Protein AF-A0A3M1N1M3-F1 (afdb_monomer_lite)

Secondary structure (DSSP, 8-state):
-EEEEEEESTTTT-GGGEEEEEEESSHHHHHHHHHHHHHHHHHHT--SSHHHHHHHHHHH-EEEEEEETTEEEEEHHHHHT-

Sequence (82 aa):
MYSVFVCDLFHASQPDHEIEVPGFPTREVAIAYARRRLRASIEENRAATPEETREKWRIFGEDCRVVGPEGVVYLASAEAQR

Radius of gyration: 12.77 Å; chains: 1; bounding box: 30×21×34 Å

Structure (mmCIF, N/CA/C/O backbone):
data_AF-A0A3M1N1M3-F1
#
_entry.id   AF-A0A3M1N1M3-F1
#
loop_
_atom_site.group_PDB
_atom_site.id
_atom_site.type_symbol
_atom_site.label_atom_id
_atom_site.label_alt_id
_atom_site.label_comp_id
_atom_site.label_asym_id
_atom_site.label_entity_id
_atom_site.label_seq_id
_atom_site.pdbx_PDB_ins_code
_atom_site.Cartn_x
_atom_site.Cartn_y
_atom_site.Cartn_z
_atom_site.occupancy
_atom_site.B_iso_or_equiv
_atom_site.auth_seq_id
_atom_site.auth_comp_id
_atom_site.auth_asym_id
_atom_site.auth_atom_id
_atom_site.pdbx_PDB_model_num
ATOM 1 N N . MET A 1 1 ? -9.621 -2.551 16.284 1.00 91.25 1 MET A N 1
ATOM 2 C CA . MET A 1 1 ? -9.513 -3.264 14.994 1.00 91.25 1 MET A CA 1
ATOM 3 C C . MET A 1 1 ? -8.886 -2.307 14.003 1.00 91.25 1 MET A C 1
ATOM 5 O O . MET A 1 1 ? -9.091 -1.108 14.158 1.00 91.25 1 MET A O 1
ATOM 9 N N . TYR A 1 2 ? -8.105 -2.818 13.062 1.00 97.88 2 TYR A N 1
ATOM 10 C CA . TYR A 1 2 ? -7.427 -2.017 12.049 1.00 97.88 2 TYR A CA 1
ATOM 11 C C . TYR A 1 2 ? -7.973 -2.359 10.659 1.00 97.88 2 TYR A C 1
ATOM 13 O O . TYR A 1 2 ? -8.370 -3.501 10.409 1.00 97.88 2 TYR A O 1
ATOM 21 N N . SER A 1 3 ? -7.945 -1.374 9.769 1.00 98.06 3 SER A N 1
ATOM 22 C CA . SER A 1 3 ? -8.247 -1.519 8.345 1.00 98.06 3 SER A CA 1
ATOM 23 C C . SER A 1 3 ? -7.063 -1.016 7.524 1.00 98.06 3 SER A C 1
ATOM 25 O O . SER A 1 3 ? -6.319 -0.129 7.957 1.00 98.06 3 SER A O 1
ATOM 27 N N . VAL A 1 4 ? -6.882 -1.577 6.334 1.00 97.81 4 VAL A N 1
ATOM 28 C CA . VAL A 1 4 ? -5.936 -1.071 5.337 1.00 97.81 4 VAL A CA 1
ATOM 29 C C . VAL A 1 4 ? -6.729 -0.480 4.190 1.00 97.81 4 VAL A C 1
ATOM 31 O O . VAL A 1 4 ? -7.540 -1.175 3.594 1.00 97.81 4 VAL A O 1
ATOM 34 N N . PHE A 1 5 ? -6.475 0.780 3.869 1.00 95.81 5 PHE A N 1
ATOM 35 C CA . PHE A 1 5 ? -7.004 1.412 2.668 1.00 95.81 5 PHE A CA 1
ATOM 36 C C . PHE A 1 5 ? -5.937 1.330 1.584 1.00 95.81 5 PHE A C 1
ATOM 38 O O . PHE A 1 5 ? -4.802 1.764 1.804 1.00 95.81 5 PHE A O 1
ATOM 45 N N . VAL A 1 6 ? -6.297 0.731 0.453 1.00 95.25 6 VAL A N 1
ATOM 46 C CA . VAL A 1 6 ? -5.477 0.677 -0.758 1.00 95.25 6 VAL A CA 1
ATOM 47 C C . VAL A 1 6 ? -5.948 1.800 -1.673 1.00 95.25 6 VAL A C 1
ATOM 49 O O . VAL A 1 6 ? -7.116 1.828 -2.052 1.00 95.25 6 VAL A O 1
ATOM 52 N N . CYS A 1 7 ? -5.053 2.730 -1.986 1.00 92.19 7 CYS A N 1
ATOM 53 C CA . CYS A 1 7 ? -5.349 3.912 -2.786 1.00 92.19 7 CYS A CA 1
ATOM 54 C C . CYS A 1 7 ? -4.652 3.784 -4.141 1.00 92.19 7 CYS A C 1
ATOM 56 O O . CYS A 1 7 ? -3.427 3.645 -4.184 1.00 92.19 7 CYS A O 1
ATOM 58 N N . ASP A 1 8 ? -5.417 3.873 -5.227 1.00 89.56 8 ASP A N 1
ATOM 59 C CA . ASP A 1 8 ? -4.868 4.041 -6.573 1.00 89.56 8 ASP A CA 1
ATOM 60 C C . ASP A 1 8 ? -4.201 5.421 -6.687 1.00 89.56 8 ASP A C 1
ATOM 62 O O . ASP A 1 8 ? -4.831 6.451 -6.430 1.00 89.56 8 ASP A O 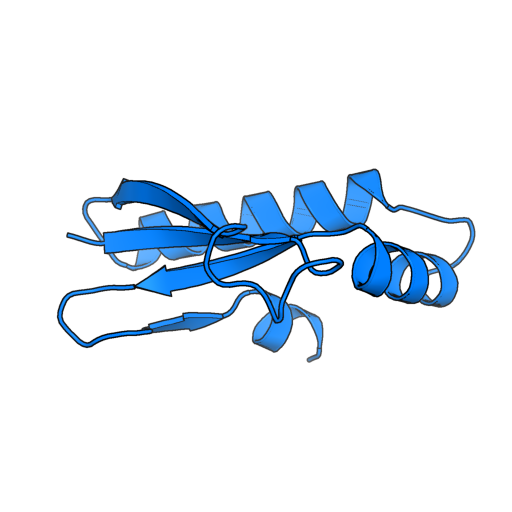1
ATOM 66 N N . LEU A 1 9 ? -2.920 5.452 -7.064 1.00 87.19 9 LEU A N 1
ATOM 67 C CA . LEU A 1 9 ? -2.171 6.699 -7.198 1.00 87.19 9 LEU A CA 1
ATOM 68 C C . LEU A 1 9 ? -2.617 7.533 -8.403 1.00 87.19 9 LEU A C 1
ATOM 70 O O . LEU A 1 9 ? -2.514 8.760 -8.350 1.00 87.19 9 LEU A O 1
ATOM 74 N N . PHE A 1 10 ? -3.182 6.910 -9.441 1.00 84.25 10 PHE A N 1
ATOM 75 C CA . PHE A 1 10 ? -3.746 7.624 -10.587 1.00 84.25 10 PHE A CA 1
ATOM 76 C C . PHE A 1 10 ? -4.960 8.469 -10.181 1.00 84.25 10 PHE A C 1
ATOM 78 O O . PHE A 1 10 ? -5.139 9.598 -10.642 1.00 84.25 10 PHE A O 1
ATOM 85 N N . HIS A 1 11 ? -5.778 7.929 -9.277 1.00 81.44 11 HIS A N 1
ATOM 86 C CA . HIS A 1 11 ? -7.005 8.549 -8.785 1.00 81.44 11 HIS A CA 1
ATOM 87 C C . HIS A 1 11 ? -6.869 9.052 -7.341 1.00 81.44 11 HIS A C 1
ATOM 89 O O . HIS A 1 11 ? -7.876 9.229 -6.667 1.00 81.44 11 HIS A O 1
ATOM 95 N N . ALA A 1 12 ? -5.653 9.334 -6.855 1.00 72.31 12 ALA A N 1
ATOM 96 C CA . ALA A 1 12 ? -5.401 9.648 -5.441 1.00 72.31 12 ALA A CA 1
ATOM 97 C C . ALA A 1 12 ? -6.184 10.859 -4.892 1.00 72.31 12 ALA A C 1
ATOM 99 O O . ALA A 1 12 ? -6.351 10.997 -3.682 1.00 72.31 12 ALA A O 1
ATOM 100 N N . SER A 1 13 ? -6.653 11.759 -5.761 1.00 72.88 13 SER A N 1
ATOM 101 C CA . SER A 1 13 ? -7.505 12.896 -5.390 1.00 72.88 13 SER A CA 1
ATOM 102 C C . SER A 1 13 ? -8.996 12.551 -5.281 1.00 72.88 13 SER A C 1
ATOM 104 O O . SER A 1 13 ? -9.787 13.413 -4.895 1.00 72.88 13 SER A O 1
ATOM 106 N N . GLN A 1 14 ? -9.389 11.322 -5.621 1.00 76.44 14 GLN A N 1
ATOM 107 C CA . GLN A 1 14 ? -10.770 10.854 -5.660 1.00 76.44 14 GLN A CA 1
ATOM 108 C C . GLN A 1 14 ? -11.006 9.833 -4.534 1.00 76.44 14 GLN A C 1
ATOM 110 O O . GLN A 1 14 ? -10.53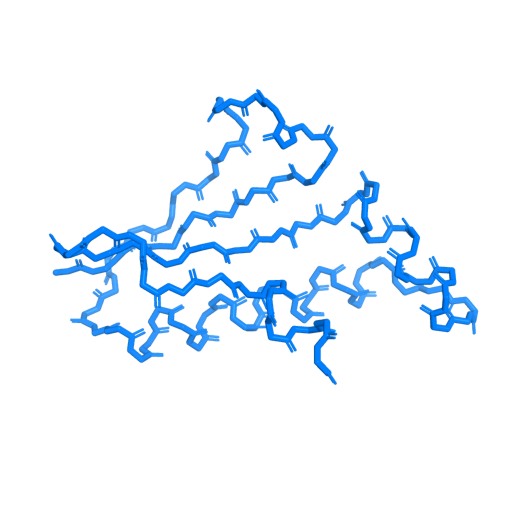8 8.698 -4.625 1.00 76.44 14 GLN A O 1
ATOM 115 N N . PRO A 1 15 ? -11.739 10.202 -3.470 1.00 68.75 15 PRO A N 1
ATOM 116 C CA . PRO A 1 15 ? -11.934 9.337 -2.303 1.00 68.75 15 PRO A CA 1
ATOM 117 C C . PRO A 1 15 ? -12.715 8.049 -2.612 1.00 68.75 15 PRO A C 1
ATOM 119 O O . PRO A 1 15 ? -12.573 7.067 -1.890 1.00 68.75 15 PRO A O 1
ATOM 122 N 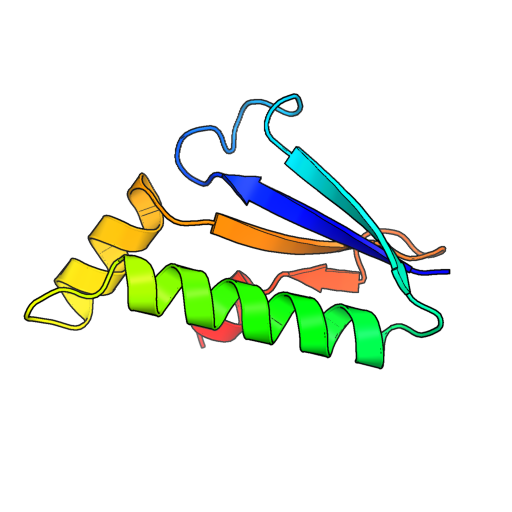N . ASP A 1 16 ? -13.490 8.022 -3.701 1.00 73.94 16 ASP A N 1
ATOM 123 C CA . ASP A 1 16 ? -14.267 6.849 -4.129 1.00 73.94 16 ASP A CA 1
ATOM 124 C C . ASP A 1 16 ? -13.399 5.729 -4.740 1.00 73.94 16 ASP A C 1
ATOM 126 O O . ASP A 1 16 ? -13.892 4.635 -5.008 1.00 73.94 16 ASP A O 1
ATOM 130 N N . HIS A 1 17 ? -12.105 5.987 -4.954 1.00 77.25 17 HIS A N 1
ATOM 131 C CA . HIS A 1 17 ? -11.147 5.036 -5.526 1.00 77.25 17 HIS A CA 1
ATOM 132 C C . HIS A 1 17 ? -10.263 4.353 -4.469 1.00 77.25 17 HIS A C 1
ATOM 134 O O . HIS A 1 17 ? -9.234 3.759 -4.798 1.00 77.25 17 HIS A O 1
ATOM 140 N N . GLU A 1 18 ? -10.658 4.413 -3.195 1.00 87.94 18 GLU A N 1
ATOM 141 C CA . GLU A 1 18 ? -10.020 3.651 -2.123 1.00 87.94 18 GLU A CA 1
ATOM 142 C C . GLU A 1 18 ? -10.722 2.306 -1.904 1.00 87.94 18 GLU A C 1
ATOM 144 O O . GLU A 1 18 ? -11.945 2.224 -1.791 1.00 87.94 18 GLU A O 1
ATOM 149 N N . ILE A 1 19 ? -9.936 1.239 -1.774 1.00 93.06 19 ILE A N 1
ATOM 150 C CA . ILE A 1 19 ? -10.437 -0.077 -1.373 1.00 93.06 19 ILE A CA 1
ATOM 151 C C . ILE A 1 19 ? -10.109 -0.285 0.101 1.00 93.06 19 ILE A C 1
ATOM 153 O O . ILE A 1 19 ? -8.938 -0.378 0.478 1.00 93.06 19 ILE A O 1
ATOM 157 N N . GLU A 1 20 ? -11.138 -0.401 0.939 1.00 95.50 20 GLU A N 1
ATOM 158 C CA . GLU A 1 20 ? -10.966 -0.809 2.331 1.00 95.50 20 GLU A CA 1
ATOM 159 C C . GLU A 1 20 ? -10.806 -2.333 2.438 1.00 95.50 20 GLU A C 1
ATOM 161 O O . GLU A 1 20 ? -11.629 -3.114 1.959 1.00 95.50 20 GLU A O 1
ATOM 166 N N . VAL A 1 21 ? -9.760 -2.754 3.142 1.00 97.25 21 VAL A N 1
ATOM 167 C CA . VAL A 1 21 ? -9.539 -4.126 3.595 1.00 97.25 21 VAL A CA 1
ATOM 168 C C . VAL A 1 21 ? -9.654 -4.128 5.124 1.00 97.25 21 VAL A C 1
ATOM 170 O O . VAL A 1 21 ? -8.702 -3.743 5.810 1.00 97.25 21 VAL A O 1
ATOM 173 N N . PRO A 1 22 ? -10.814 -4.500 5.689 1.00 97.19 22 PRO A N 1
ATOM 174 C CA . PRO A 1 22 ? -11.026 -4.481 7.132 1.00 97.19 22 PRO A CA 1
ATOM 175 C C . PRO A 1 22 ? -10.567 -5.783 7.807 1.00 97.19 22 PRO A C 1
ATOM 177 O O . PRO A 1 22 ? -10.171 -6.752 7.159 1.00 97.19 22 PRO A O 1
ATOM 180 N N . GLY A 1 23 ? -10.680 -5.831 9.138 1.00 96.44 23 GLY A N 1
ATOM 181 C CA . GLY A 1 23 ? -10.602 -7.082 9.903 1.00 96.44 23 GLY A CA 1
ATOM 182 C C . GLY A 1 23 ? -9.228 -7.426 10.477 1.00 96.44 23 GLY A C 1
ATOM 183 O O . GLY A 1 23 ? -9.035 -8.538 10.970 1.00 96.44 23 GLY A O 1
ATOM 184 N N . PHE A 1 24 ? -8.271 -6.497 10.470 1.00 97.88 24 PHE A N 1
ATOM 185 C CA . PHE A 1 24 ? -6.953 -6.763 11.039 1.00 97.88 24 PHE A CA 1
ATOM 186 C C . PHE A 1 24 ? -6.984 -6.672 12.578 1.00 97.88 24 PHE A C 1
ATOM 188 O O . PHE A 1 24 ? -7.420 -5.653 13.136 1.00 97.88 24 PHE A O 1
ATOM 195 N N . PRO A 1 25 ? -6.512 -7.713 13.294 1.00 96.88 25 PRO A N 1
ATOM 196 C CA . PRO A 1 25 ? -6.612 -7.774 14.752 1.00 96.88 25 PRO A CA 1
ATOM 197 C C . PRO A 1 25 ? -5.635 -6.826 15.455 1.00 96.88 25 PRO A C 1
ATOM 199 O O . PRO A 1 25 ? -5.958 -6.305 16.520 1.00 96.88 25 PRO A O 1
ATOM 202 N N . THR A 1 26 ? -4.465 -6.567 14.861 1.00 97.50 26 THR A N 1
ATOM 203 C CA . THR A 1 26 ? -3.443 -5.670 15.419 1.00 97.50 26 THR A CA 1
ATOM 204 C C . THR A 1 26 ? -2.855 -4.751 14.352 1.00 97.50 26 THR A C 1
ATOM 206 O O . THR A 1 26 ? -2.953 -5.019 13.148 1.00 97.50 26 THR A O 1
ATOM 209 N N . ARG A 1 27 ? -2.206 -3.675 14.813 1.00 97.50 27 ARG A N 1
ATOM 210 C CA . ARG A 1 27 ? -1.507 -2.702 13.970 1.00 97.50 27 ARG A CA 1
ATOM 211 C C . ARG A 1 27 ? -0.427 -3.374 13.126 1.00 97.50 27 ARG A C 1
ATOM 213 O O . ARG A 1 27 ? -0.296 -3.086 11.943 1.00 97.50 27 ARG A O 1
ATOM 220 N N . GLU A 1 28 ? 0.337 -4.280 13.722 1.00 97.75 28 GLU A N 1
ATOM 221 C CA . GLU A 1 28 ? 1.495 -4.929 13.104 1.00 97.75 28 GLU A CA 1
ATOM 222 C C . GLU A 1 28 ? 1.076 -5.813 11.929 1.00 97.75 28 GLU A C 1
ATOM 224 O O . GLU A 1 28 ? 1.728 -5.793 10.885 1.00 97.75 28 GLU A O 1
ATOM 229 N N . VAL A 1 29 ? -0.038 -6.543 12.066 1.00 98.00 29 VAL A N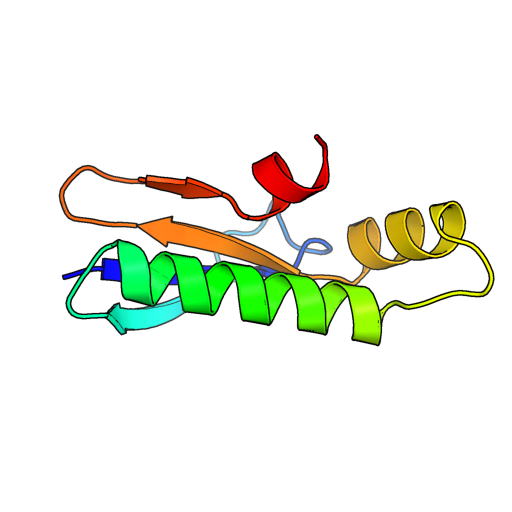 1
ATOM 230 C CA . VAL A 1 29 ? -0.571 -7.387 10.986 1.00 98.00 29 VAL A CA 1
ATOM 231 C C . VAL A 1 29 ? -1.055 -6.522 9.819 1.00 98.00 29 VAL A C 1
ATOM 233 O O . VAL A 1 29 ? -0.741 -6.820 8.666 1.00 98.00 29 VAL A O 1
ATOM 236 N N . ALA A 1 30 ? -1.748 -5.416 10.107 1.00 98.12 30 ALA A N 1
ATOM 237 C CA . ALA A 1 30 ? -2.187 -4.470 9.083 1.00 98.12 30 ALA A CA 1
ATOM 238 C C . ALA A 1 30 ? -1.000 -3.800 8.361 1.00 98.12 30 ALA A C 1
ATOM 240 O O . ALA A 1 30 ? -0.990 -3.707 7.134 1.00 98.12 30 ALA A O 1
ATOM 241 N N . ILE A 1 31 ? 0.045 -3.397 9.096 1.00 97.44 31 ILE A N 1
ATOM 242 C CA . ILE A 1 31 ? 1.279 -2.837 8.516 1.00 97.44 31 ILE A CA 1
ATOM 243 C C . ILE A 1 31 ? 1.994 -3.871 7.640 1.00 97.44 31 ILE A C 1
ATOM 245 O O . ILE A 1 31 ? 2.451 -3.541 6.545 1.00 97.44 31 ILE A O 1
ATOM 249 N N . ALA A 1 32 ? 2.094 -5.126 8.086 1.00 97.56 32 ALA A N 1
ATOM 250 C CA . ALA A 1 32 ? 2.718 -6.189 7.301 1.00 97.56 32 ALA A CA 1
ATOM 251 C C . ALA A 1 32 ? 1.974 -6.428 5.977 1.00 97.56 32 ALA A C 1
ATOM 253 O O . ALA A 1 32 ? 2.616 -6.592 4.935 1.00 97.56 32 ALA A O 1
ATOM 254 N N . TYR A 1 33 ? 0.637 -6.384 6.002 1.00 97.62 33 TYR A N 1
ATOM 255 C CA . TYR A 1 33 ? -0.184 -6.429 4.794 1.00 97.62 33 TYR A CA 1
ATOM 256 C C . TYR A 1 33 ? 0.088 -5.228 3.880 1.00 97.62 33 TYR A C 1
ATOM 258 O O . TYR A 1 33 ? 0.436 -5.426 2.716 1.00 97.62 33 TYR A O 1
ATOM 266 N N . ALA A 1 34 ? 0.016 -4.000 4.407 1.00 97.06 34 ALA A N 1
ATOM 267 C CA . ALA A 1 34 ? 0.260 -2.774 3.645 1.00 97.06 34 ALA A CA 1
ATOM 268 C C . ALA A 1 34 ? 1.643 -2.776 2.964 1.00 97.06 34 ALA A C 1
ATOM 270 O O . ALA A 1 34 ? 1.751 -2.504 1.771 1.00 97.06 34 ALA A O 1
ATOM 271 N N . ARG A 1 35 ? 2.701 -3.186 3.679 1.00 95.88 35 ARG A N 1
ATOM 272 C CA . ARG A 1 35 ? 4.054 -3.336 3.110 1.00 95.88 35 ARG A CA 1
ATOM 273 C C . ARG A 1 35 ? 4.105 -4.361 1.985 1.00 95.88 35 ARG A C 1
ATOM 275 O O . ARG A 1 35 ? 4.745 -4.123 0.962 1.00 95.88 35 ARG A O 1
ATOM 282 N N . ARG A 1 36 ? 3.471 -5.521 2.173 1.00 96.50 36 ARG A N 1
ATOM 283 C CA . ARG A 1 36 ? 3.435 -6.570 1.147 1.00 96.50 36 ARG A CA 1
ATOM 284 C C . ARG A 1 36 ? 2.693 -6.088 -0.098 1.00 96.50 36 ARG A C 1
ATOM 286 O O . ARG A 1 36 ? 3.167 -6.343 -1.201 1.00 96.50 36 ARG A O 1
ATOM 293 N N . ARG A 1 37 ? 1.578 -5.377 0.081 1.00 96.31 37 ARG A N 1
ATOM 294 C CA . ARG A 1 37 ? 0.774 -4.834 -1.015 1.00 96.31 37 ARG A CA 1
ATOM 295 C C . ARG A 1 37 ? 1.515 -3.757 -1.803 1.00 96.31 37 ARG A C 1
ATOM 297 O O . ARG A 1 37 ? 1.504 -3.812 -3.030 1.00 96.31 37 ARG A O 1
ATOM 304 N N . LEU A 1 38 ? 2.209 -2.850 -1.113 1.00 94.62 38 LEU A N 1
ATOM 305 C CA . LEU A 1 38 ? 3.065 -1.847 -1.746 1.00 94.62 38 LEU A CA 1
ATOM 306 C C . LEU A 1 38 ? 4.177 -2.503 -2.574 1.00 94.62 38 LEU A C 1
ATOM 308 O O . LEU A 1 38 ? 4.393 -2.138 -3.724 1.00 94.62 38 LEU A O 1
ATOM 312 N N . ARG A 1 39 ? 4.871 -3.505 -2.015 1.00 94.56 39 ARG A N 1
ATOM 313 C CA . ARG A 1 39 ? 5.930 -4.230 -2.738 1.00 94.56 39 ARG A CA 1
ATOM 314 C C . ARG A 1 39 ? 5.404 -4.930 -3.987 1.00 94.56 39 ARG A C 1
ATOM 316 O O . ARG A 1 39 ? 6.075 -4.886 -5.010 1.00 94.56 39 ARG A O 1
ATOM 323 N N . ALA A 1 40 ? 4.227 -5.549 -3.902 1.00 96.06 40 ALA A N 1
ATOM 324 C CA . ALA A 1 40 ? 3.572 -6.144 -5.063 1.00 96.06 40 ALA A CA 1
ATOM 325 C C . ALA A 1 40 ? 3.275 -5.080 -6.131 1.00 96.06 40 ALA A C 1
ATOM 327 O O . ALA A 1 40 ? 3.674 -5.261 -7.273 1.00 96.06 40 ALA A O 1
ATOM 328 N N . SER A 1 41 ? 2.712 -3.934 -5.733 1.00 95.44 41 SER A N 1
ATOM 329 C CA . SER A 1 41 ? 2.424 -2.827 -6.653 1.00 95.44 41 SER A CA 1
ATOM 330 C C . SER A 1 41 ? 3.675 -2.276 -7.3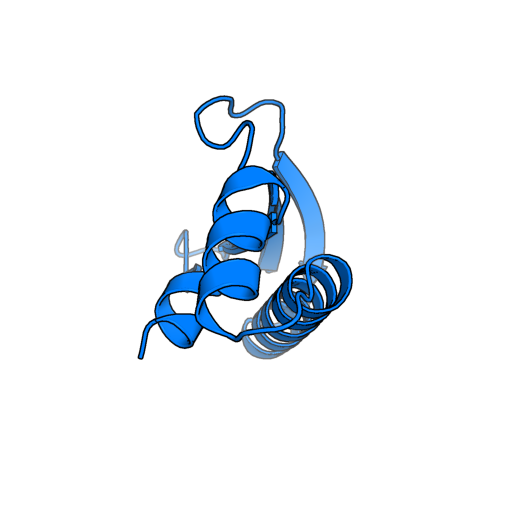48 1.00 95.44 41 SER A C 1
ATOM 332 O O . SER A 1 41 ? 3.659 -1.992 -8.545 1.00 95.44 41 SER A O 1
ATOM 334 N N . ILE A 1 42 ? 4.789 -2.146 -6.620 1.00 94.31 42 ILE A N 1
ATOM 335 C CA . ILE A 1 42 ? 6.072 -1.721 -7.199 1.00 94.31 42 ILE A CA 1
ATOM 336 C C . ILE A 1 42 ? 6.580 -2.754 -8.215 1.00 94.31 42 ILE A C 1
ATOM 338 O O . ILE A 1 42 ? 7.037 -2.370 -9.289 1.00 94.31 42 ILE A O 1
ATOM 342 N N . GLU A 1 43 ? 6.494 -4.050 -7.900 1.00 95.25 43 GLU A N 1
ATOM 343 C CA . GLU A 1 43 ? 6.944 -5.119 -8.803 1.00 95.25 43 GLU A CA 1
ATOM 344 C C . GLU A 1 43 ? 6.062 -5.224 -10.059 1.00 95.25 43 GLU A C 1
ATOM 346 O O . GLU A 1 43 ? 6.582 -5.395 -11.158 1.00 95.25 43 GLU A O 1
ATOM 351 N N . GLU A 1 44 ? 4.746 -5.045 -9.927 1.00 95.38 44 GLU A N 1
ATOM 352 C CA . GLU A 1 44 ? 3.798 -4.971 -11.052 1.00 95.38 44 GLU A CA 1
ATOM 353 C C . GLU A 1 44 ? 4.129 -3.815 -12.012 1.00 95.38 44 GLU A C 1
ATOM 355 O O . GLU A 1 44 ? 3.894 -3.910 -13.215 1.00 95.38 44 GLU A O 1
ATOM 360 N N . ASN A 1 45 ? 4.737 -2.745 -11.491 1.00 94.94 45 ASN A N 1
ATOM 361 C CA . ASN A 1 45 ? 5.154 -1.559 -12.239 1.00 94.94 45 ASN A CA 1
ATOM 362 C C . ASN A 1 45 ? 6.653 -1.542 -12.593 1.00 94.94 45 ASN A C 1
ATOM 364 O O . ASN A 1 45 ? 7.179 -0.510 -13.027 1.00 94.94 45 ASN A O 1
ATOM 368 N N . ARG A 1 46 ? 7.358 -2.668 -12.424 1.00 94.50 46 ARG A N 1
ATOM 369 C CA . ARG A 1 46 ? 8.802 -2.760 -12.650 1.00 94.50 46 ARG A CA 1
ATOM 370 C C . ARG A 1 46 ? 9.184 -2.395 -14.086 1.00 94.50 46 ARG A C 1
ATOM 372 O O . ARG A 1 46 ? 8.590 -2.850 -15.063 1.00 94.50 46 ARG A O 1
ATOM 379 N N . ALA A 1 47 ? 10.218 -1.572 -14.210 1.00 95.06 47 ALA A N 1
ATOM 380 C CA . ALA A 1 47 ? 10.798 -1.129 -15.472 1.00 95.06 47 ALA A CA 1
ATOM 381 C C . ALA A 1 47 ? 12.285 -1.504 -15.563 1.00 95.06 47 ALA A C 1
ATOM 383 O O . ALA A 1 47 ? 12.824 -2.190 -14.691 1.00 95.06 47 ALA A O 1
ATOM 384 N N . ALA A 1 48 ? 12.945 -1.071 -16.641 1.00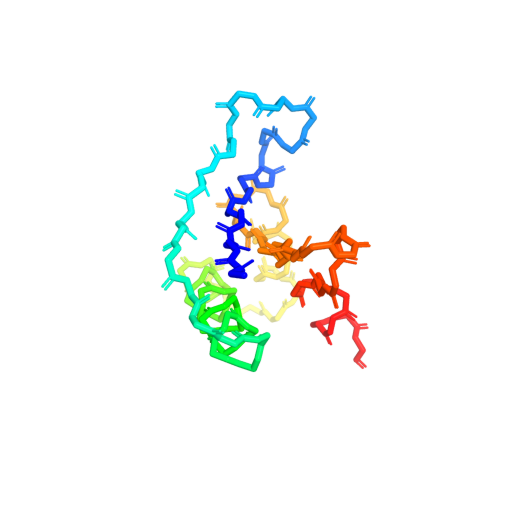 95.56 48 ALA A N 1
ATOM 385 C CA . ALA A 1 48 ? 14.356 -1.365 -16.869 1.00 95.56 48 ALA A CA 1
ATOM 386 C C . ALA A 1 48 ? 15.250 -0.734 -15.791 1.00 95.56 48 ALA A C 1
ATOM 388 O O . ALA A 1 48 ? 16.232 -1.348 -15.371 1.00 95.56 48 ALA A O 1
ATOM 389 N N . THR A 1 49 ? 14.884 0.455 -15.303 1.00 95.56 49 THR A N 1
ATOM 390 C CA . THR A 1 49 ? 15.610 1.159 -14.242 1.00 95.56 49 THR A CA 1
ATOM 391 C C . THR A 1 49 ? 14.757 1.403 -12.986 1.00 95.56 49 THR A C 1
ATOM 393 O O . THR A 1 49 ? 13.520 1.420 -13.044 1.00 95.56 49 THR A O 1
ATOM 396 N N . PRO A 1 50 ? 15.397 1.620 -11.818 1.00 92.75 50 PRO A N 1
ATOM 397 C CA . PRO A 1 50 ? 14.695 2.003 -10.593 1.00 92.75 50 PRO A CA 1
ATOM 398 C C . PRO A 1 50 ? 13.934 3.332 -10.705 1.00 92.75 50 PRO A C 1
ATOM 400 O O . PRO A 1 50 ? 12.858 3.466 -10.125 1.00 92.75 50 PRO A O 1
ATOM 403 N N . GLU A 1 51 ? 14.472 4.305 -11.446 1.00 93.50 51 GLU A N 1
ATOM 404 C CA . GLU A 1 51 ? 13.816 5.599 -11.673 1.00 93.50 51 GLU A CA 1
ATOM 405 C C . GLU A 1 51 ? 12.547 5.441 -12.506 1.00 93.50 51 GLU A C 1
ATOM 407 O O . GLU A 1 51 ? 11.483 5.853 -12.053 1.00 93.50 51 GLU A O 1
ATOM 412 N N . GLU A 1 52 ? 12.617 4.736 -13.636 1.00 94.12 52 GLU A N 1
ATOM 413 C CA . GLU A 1 52 ? 11.433 4.453 -14.457 1.00 94.12 52 GLU A CA 1
ATOM 414 C C . GLU A 1 52 ? 10.386 3.635 -13.687 1.00 94.12 52 GLU A C 1
ATOM 416 O O . GLU A 1 52 ? 9.188 3.854 -13.840 1.00 94.12 52 GLU A O 1
ATOM 421 N N . THR A 1 53 ? 10.820 2.702 -12.830 1.00 94.62 53 THR A N 1
ATOM 422 C CA . THR A 1 53 ? 9.908 1.934 -11.962 1.00 94.62 53 THR A CA 1
ATOM 423 C C . THR A 1 53 ? 9.178 2.865 -11.000 1.00 94.62 53 THR A C 1
ATOM 425 O O . THR A 1 53 ? 7.964 2.772 -10.834 1.00 94.62 53 THR A O 1
ATOM 428 N N . ARG A 1 54 ? 9.905 3.801 -10.379 1.00 91.31 54 ARG A N 1
ATOM 429 C CA . ARG A 1 54 ? 9.331 4.790 -9.464 1.00 91.31 54 ARG A CA 1
ATOM 430 C C . ARG A 1 54 ? 8.361 5.725 -10.184 1.00 91.31 54 ARG A C 1
ATOM 432 O O . ARG A 1 54 ? 7.319 6.050 -9.622 1.00 91.31 54 ARG A O 1
ATOM 439 N N . GLU A 1 55 ? 8.692 6.165 -11.394 1.00 92.06 55 GLU A N 1
ATOM 440 C CA . GLU A 1 55 ? 7.815 7.005 -12.214 1.00 92.06 55 GLU A CA 1
ATOM 441 C C . GLU A 1 55 ? 6.541 6.264 -12.616 1.00 92.06 55 GLU A C 1
ATOM 443 O O . GLU A 1 55 ? 5.450 6.778 -12.383 1.00 92.06 55 GLU A O 1
ATOM 448 N N . LYS A 1 56 ? 6.655 5.033 -13.128 1.00 94.31 56 LYS A N 1
ATOM 449 C CA . LYS A 1 56 ? 5.490 4.208 -13.473 1.00 94.31 56 LYS A CA 1
ATOM 450 C C . LYS A 1 56 ? 4.607 3.927 -12.268 1.00 94.31 56 LYS A C 1
ATOM 452 O O . LYS A 1 56 ? 3.402 4.138 -12.348 1.00 94.31 56 LYS A O 1
ATOM 457 N N . TRP A 1 57 ? 5.194 3.513 -11.146 1.00 93.69 57 TRP A N 1
ATOM 458 C CA . TRP A 1 57 ? 4.438 3.238 -9.925 1.00 93.69 57 TRP A CA 1
ATOM 459 C C . TRP A 1 57 ? 3.702 4.485 -9.413 1.00 93.69 57 TRP A C 1
ATOM 461 O O . TRP A 1 57 ? 2.567 4.374 -8.975 1.00 93.69 57 TRP A O 1
ATOM 471 N N . ARG A 1 58 ? 4.270 5.692 -9.534 1.00 89.62 58 ARG A N 1
ATOM 472 C CA . ARG A 1 58 ? 3.556 6.930 -9.164 1.00 89.62 58 ARG A CA 1
ATOM 473 C C . ARG A 1 58 ? 2.333 7.226 -10.030 1.00 89.62 58 ARG A C 1
ATOM 475 O O . ARG A 1 58 ? 1.475 7.981 -9.589 1.00 89.62 58 ARG A O 1
ATOM 482 N N . ILE A 1 59 ? 2.288 6.694 -11.249 1.00 90.69 59 ILE A N 1
ATOM 483 C CA . ILE A 1 59 ? 1.199 6.938 -12.197 1.00 90.69 59 ILE A CA 1
ATOM 484 C C . ILE A 1 59 ? 0.159 5.821 -12.125 1.00 90.69 59 ILE A C 1
ATOM 486 O O . ILE A 1 59 ? -1.022 6.117 -12.179 1.00 90.69 59 ILE A O 1
ATOM 490 N N . PHE A 1 60 ? 0.578 4.559 -12.019 1.00 91.56 60 PHE A N 1
ATOM 491 C CA . PHE A 1 60 ? -0.303 3.390 -12.166 1.00 91.56 60 PHE A CA 1
ATOM 492 C C . PHE A 1 60 ? -0.301 2.451 -10.958 1.00 91.56 60 PHE A C 1
ATOM 494 O O . PHE A 1 60 ? -0.950 1.408 -10.977 1.00 91.56 60 PHE A O 1
ATOM 501 N N . GLY A 1 61 ? 0.505 2.757 -9.950 1.00 93.56 61 GLY A N 1
ATOM 502 C CA . GLY A 1 61 ? 0.634 1.945 -8.758 1.00 93.56 61 GLY A CA 1
ATOM 503 C C . GLY A 1 61 ? -0.367 2.320 -7.682 1.00 93.56 61 GLY A C 1
ATOM 504 O O . GLY A 1 61 ? -1.210 3.202 -7.822 1.00 93.56 61 GLY A O 1
ATOM 505 N N . GLU A 1 62 ? -0.221 1.642 -6.558 1.00 94.56 62 GLU A N 1
ATOM 506 C CA . GLU A 1 62 ? -1.061 1.813 -5.391 1.00 94.56 62 GLU A CA 1
ATOM 507 C C . GLU A 1 62 ? -0.200 2.048 -4.162 1.00 94.56 62 GLU A C 1
ATOM 509 O O . GLU A 1 62 ? 0.898 1.494 -4.015 1.00 94.56 62 GLU A O 1
ATOM 514 N N . ASP A 1 63 ? -0.751 2.833 -3.248 1.00 93.81 63 ASP A N 1
ATOM 515 C CA . ASP A 1 63 ? -0.225 3.017 -1.907 1.00 93.81 63 ASP A CA 1
ATOM 516 C C . ASP A 1 63 ? -1.197 2.445 -0.874 1.00 93.81 63 ASP A C 1
ATOM 518 O O . ASP A 1 63 ? -2.355 2.136 -1.159 1.00 93.81 63 ASP A O 1
ATOM 522 N N . CYS A 1 64 ? -0.711 2.247 0.344 1.00 95.50 64 CYS A N 1
ATOM 523 C CA . CYS A 1 64 ? -1.507 1.711 1.434 1.00 95.50 64 CYS A CA 1
ATOM 524 C C . CYS A 1 64 ? -1.374 2.583 2.675 1.00 95.50 64 CYS A C 1
ATOM 526 O O . CYS A 1 64 ? -0.263 2.882 3.123 1.00 95.50 64 CYS A O 1
ATOM 528 N N . ARG A 1 65 ? -2.509 2.891 3.303 1.00 95.62 65 ARG A N 1
ATOM 529 C CA . ARG A 1 65 ? -2.553 3.480 4.645 1.00 95.62 65 ARG A CA 1
ATOM 530 C C . ARG A 1 65 ? -3.249 2.542 5.619 1.00 95.62 65 ARG A C 1
ATOM 532 O O . ARG A 1 65 ? -4.248 1.911 5.285 1.00 95.62 65 ARG A O 1
ATOM 539 N N . VAL A 1 66 ? -2.721 2.451 6.834 1.00 97.44 66 VAL A N 1
ATOM 540 C CA . VAL A 1 66 ? -3.356 1.702 7.925 1.00 97.44 66 VAL A CA 1
ATOM 541 C C . VAL A 1 66 ? -4.118 2.683 8.795 1.00 97.44 66 VAL A C 1
ATOM 543 O O . VAL A 1 66 ? -3.550 3.679 9.252 1.00 97.44 66 VAL A O 1
ATOM 546 N N . VAL A 1 67 ? -5.381 2.370 9.056 1.00 97.31 67 VAL A N 1
ATOM 547 C CA . VAL A 1 67 ? -6.261 3.138 9.935 1.00 97.31 67 VAL A CA 1
ATOM 548 C C . VAL A 1 67 ? -6.638 2.274 11.133 1.00 97.31 67 VAL A C 1
ATOM 550 O O . VAL A 1 67 ? -7.025 1.115 10.984 1.00 97.31 67 VAL A O 1
ATOM 553 N N . GLY A 1 68 ? -6.478 2.834 12.327 1.00 96.44 68 GLY A N 1
ATOM 554 C CA . GLY A 1 68 ? -6.872 2.239 13.599 1.00 96.44 68 GLY A CA 1
ATOM 555 C C . GLY A 1 68 ? -7.793 3.163 14.400 1.00 96.44 68 GLY A C 1
ATOM 556 O O . GLY A 1 68 ? -8.187 4.221 13.905 1.00 96.44 68 GLY A O 1
ATOM 557 N N . PRO A 1 69 ? -8.122 2.791 15.649 1.00 94.19 69 PRO A N 1
ATOM 558 C CA . PRO A 1 69 ? -8.924 3.619 16.556 1.00 94.19 69 PRO A CA 1
ATOM 559 C C . PRO A 1 69 ? -8.394 5.047 16.753 1.00 94.19 69 PRO A C 1
ATOM 561 O O . PRO A 1 69 ? -9.164 5.968 17.004 1.00 94.19 69 PRO A O 1
ATOM 564 N N . GLU A 1 70 ? -7.082 5.232 16.635 1.00 94.56 70 GLU A N 1
ATOM 565 C CA . GLU A 1 70 ? -6.377 6.505 16.772 1.00 94.56 70 GLU A CA 1
ATOM 566 C C . GLU A 1 70 ? -6.250 7.302 15.454 1.00 94.56 70 GLU A C 1
ATOM 568 O O . GLU A 1 70 ? -5.624 8.361 15.433 1.00 94.56 70 GLU A O 1
ATOM 573 N N . GLY A 1 71 ? -6.832 6.814 14.351 1.00 94.69 71 GLY A N 1
ATOM 574 C CA . GLY A 1 71 ? -6.738 7.421 13.021 1.00 94.69 71 GLY A CA 1
ATOM 575 C C . GLY A 1 71 ? -5.703 6.738 12.122 1.00 94.69 71 GLY A C 1
ATOM 576 O O . GLY A 1 71 ? -5.512 5.524 12.187 1.00 94.69 71 GLY A O 1
ATOM 577 N N . VAL A 1 72 ? -5.054 7.497 11.233 1.00 94.50 72 VAL A N 1
ATOM 578 C CA . VAL A 1 72 ? -4.020 6.959 10.330 1.00 94.50 72 VAL A CA 1
ATOM 579 C C . VAL A 1 72 ? -2.737 6.695 11.122 1.00 94.50 72 VAL A C 1
ATOM 581 O O . VAL A 1 72 ? -2.132 7.619 11.657 1.00 94.50 72 VAL A O 1
ATOM 584 N N . VAL A 1 73 ? -2.296 5.437 11.165 1.00 95.50 73 VAL A N 1
ATOM 585 C CA . VAL A 1 73 ? -1.141 4.995 11.977 1.00 95.50 73 VAL A CA 1
ATOM 586 C C . VAL A 1 73 ? 0.080 4.594 11.156 1.00 95.50 73 VAL A C 1
ATOM 588 O O . VAL A 1 73 ? 1.148 4.330 11.722 1.00 95.50 73 VAL A O 1
ATOM 591 N N . TYR A 1 74 ? -0.083 4.477 9.838 1.00 94.94 74 TYR A N 1
ATOM 592 C CA . TYR A 1 74 ? 0.971 4.084 8.910 1.00 94.94 74 TYR A CA 1
ATOM 593 C C . TYR A 1 74 ? 0.618 4.483 7.474 1.00 94.94 74 TYR A C 1
ATOM 595 O O . TYR A 1 74 ? -0.536 4.345 7.069 1.00 94.94 74 TYR A O 1
ATOM 603 N N . LEU A 1 75 ? 1.628 4.910 6.715 1.00 93.19 75 LEU A N 1
ATOM 604 C CA . LEU A 1 75 ? 1.581 5.141 5.272 1.00 93.19 75 LEU A CA 1
ATOM 605 C C . LEU A 1 75 ? 2.756 4.390 4.636 1.00 93.19 75 LEU A C 1
ATOM 607 O O . LEU A 1 75 ? 3.903 4.611 5.028 1.00 93.19 75 LEU A O 1
ATOM 611 N N . ALA A 1 76 ? 2.481 3.497 3.689 1.00 90.12 76 ALA A N 1
ATOM 612 C CA . ALA A 1 76 ? 3.492 2.595 3.149 1.00 90.12 76 ALA A CA 1
ATOM 613 C C . ALA A 1 76 ? 4.526 3.340 2.287 1.00 90.12 76 ALA A C 1
ATOM 615 O O . ALA A 1 76 ? 5.731 3.117 2.436 1.00 90.12 76 ALA A O 1
ATOM 616 N N . SER A 1 77 ? 4.093 4.284 1.449 1.00 85.44 77 SER A N 1
ATOM 617 C CA . SER A 1 77 ? 5.000 5.089 0.620 1.00 85.44 77 SER A CA 1
ATOM 618 C C . SER A 1 77 ? 5.980 5.957 1.416 1.00 85.44 77 SER A C 1
ATOM 620 O O . SER A 1 77 ? 7.097 6.180 0.951 1.00 85.44 77 SER A O 1
ATOM 622 N N . ALA A 1 78 ? 5.621 6.401 2.627 1.00 83.88 78 ALA A N 1
ATOM 623 C CA . ALA A 1 78 ? 6.517 7.175 3.493 1.00 83.88 78 ALA A CA 1
ATOM 624 C C . ALA A 1 78 ? 7.746 6.366 3.947 1.00 83.88 78 ALA A C 1
ATOM 626 O O . ALA A 1 78 ? 8.790 6.938 4.258 1.00 83.88 78 ALA A O 1
ATOM 627 N N . GLU A 1 79 ? 7.635 5.037 3.978 1.00 74.94 79 GLU A N 1
ATOM 628 C CA . GLU A 1 79 ? 8.754 4.136 4.248 1.00 74.94 79 GLU A CA 1
ATOM 629 C C . GLU A 1 79 ? 9.604 3.893 2.995 1.00 74.94 79 GLU A C 1
ATOM 631 O O . GLU A 1 79 ? 10.824 3.868 3.092 1.00 74.94 79 GLU A O 1
ATOM 636 N N . ALA A 1 80 ? 8.979 3.767 1.820 1.00 66.94 80 ALA A N 1
ATOM 637 C CA . ALA A 1 80 ? 9.673 3.499 0.556 1.00 66.94 80 ALA A CA 1
ATOM 638 C C . ALA A 1 80 ? 10.467 4.696 -0.008 1.00 66.94 80 ALA A C 1
ATOM 640 O O . ALA A 1 80 ? 11.231 4.535 -0.958 1.00 66.94 80 ALA A O 1
ATOM 641 N N . GLN A 1 81 ? 10.268 5.896 0.543 1.00 59.84 81 GLN A N 1
ATOM 642 C CA . GLN A 1 81 ? 10.996 7.115 0.170 1.00 59.84 81 GLN A CA 1
ATOM 643 C C . GLN A 1 81 ? 12.220 7.405 1.057 1.00 59.84 81 GLN A C 1
ATOM 645 O O . GLN A 1 81 ? 12.916 8.389 0.805 1.00 59.84 81 GLN A O 1
ATOM 650 N N . ARG A 1 82 ? 12.471 6.586 2.086 1.00 49.84 82 ARG A N 1
ATOM 651 C CA . ARG A 1 82 ? 13.690 6.634 2.908 1.00 49.84 82 ARG A CA 1
ATOM 652 C C . ARG A 1 82 ? 14.786 5.757 2.318 1.00 49.84 82 ARG A C 1
ATOM 654 O O . ARG A 1 82 ? 15.960 6.145 2.496 1.00 49.84 82 ARG A O 1
#

pLDDT: mean 91.19, std 9.25, range [49.84, 98.12]

Foldseek 3Di:
DKKKWKAFLQCNVPPVRIDIDDDDPDPVSNVVVQLVQQVVQLVVQDDPDPVSSVVSCNNGGIWMFMQDPVGTDDTNVVVVVD